Protein AF-A0A8B5XU59-F1 (afdb_monomer_lite)

Secondary structure (DSSP, 8-state):
-PEEEEE-GGG-EEEEETT-EEEEETTEEEEE-TT--EEEEEEE-SS-EEEEEE-TT--EEEETTTTEEEE---GGG---

Foldseek 3Di:
DDWDWDQAPPRAIEIEPPQWDWDDDRQKIFIAGVVRDTAWIWGDDNQDIGTPDHDPQWDWDADPPNNYIYTPDDSVPPPD

Radius of gyration: 12.05 Å; chains: 1; bounding box: 28×21×32 Å

Structure (mmCIF, N/CA/C/O backbone):
data_AF-A0A8B5XU59-F1
#
_entry.id   AF-A0A8B5XU59-F1
#
loop_
_atom_site.group_PDB
_atom_site.id
_atom_site.type_symbol
_atom_site.label_atom_id
_atom_site.label_alt_id
_atom_site.label_comp_id
_atom_site.label_asym_id
_atom_site.label_entity_id
_atom_site.label_seq_id
_atom_site.pdbx_PDB_ins_code
_atom_site.Cartn_x
_atom_site.Cartn_y
_atom_site.Cartn_z
_atom_site.occupancy
_atom_site.B_iso_or_equiv
_atom_site.auth_seq_id
_atom_site.auth_comp_id
_atom_site.auth_asym_id
_atom_site.auth_atom_id
_atom_site.pdbx_PDB_model_num
ATOM 1 N N . MET A 1 1 ? 16.929 0.540 -4.458 1.00 62.78 1 MET A N 1
ATOM 2 C CA . MET A 1 1 ? 15.570 0.513 -3.886 1.00 62.78 1 MET A CA 1
ATOM 3 C C . MET A 1 1 ? 15.548 1.226 -2.535 1.00 62.78 1 MET A C 1
ATOM 5 O O . MET A 1 1 ? 15.965 0.655 -1.531 1.00 62.78 1 MET A O 1
ATOM 9 N N . GLU A 1 2 ? 15.110 2.484 -2.500 1.00 86.12 2 GLU A N 1
ATOM 10 C CA . GLU A 1 2 ? 14.839 3.208 -1.248 1.00 86.12 2 GLU A CA 1
ATOM 11 C C . GLU A 1 2 ? 13.333 3.114 -0.962 1.00 86.12 2 GLU A C 1
ATOM 13 O O . GLU A 1 2 ? 12.525 3.566 -1.767 1.00 86.12 2 GLU A O 1
ATOM 18 N N . ILE A 1 3 ? 12.930 2.493 0.153 1.00 92.75 3 ILE A N 1
ATOM 19 C CA . ILE A 1 3 ? 11.512 2.354 0.529 1.00 92.75 3 ILE A CA 1
ATOM 20 C C . ILE A 1 3 ? 11.125 3.479 1.490 1.00 92.75 3 ILE A C 1
ATOM 22 O O . ILE A 1 3 ? 11.762 3.664 2.529 1.00 92.75 3 ILE A O 1
ATOM 26 N N . LYS A 1 4 ? 10.031 4.180 1.184 1.00 95.00 4 LYS A N 1
ATOM 27 C CA . LYS A 1 4 ? 9.401 5.167 2.067 1.00 95.00 4 LYS A CA 1
ATOM 28 C C . LYS A 1 4 ? 8.152 4.590 2.724 1.00 95.00 4 LYS A C 1
ATOM 30 O O . LYS A 1 4 ? 7.408 3.818 2.120 1.00 95.00 4 LYS A O 1
ATOM 35 N N . LYS A 1 5 ? 7.930 4.985 3.983 1.00 96.75 5 LYS A N 1
ATOM 36 C CA . LYS A 1 5 ? 6.726 4.649 4.750 1.00 96.75 5 LYS A CA 1
ATOM 37 C C . LYS A 1 5 ? 5.789 5.847 4.816 1.00 96.75 5 LYS A C 1
ATOM 39 O O . LYS A 1 5 ? 6.219 6.949 5.149 1.00 96.75 5 LYS A O 1
ATOM 44 N N . HIS A 1 6 ? 4.509 5.608 4.575 1.00 96.44 6 HIS A N 1
ATOM 45 C CA . HIS A 1 6 ? 3.450 6.604 4.649 1.00 96.44 6 HIS A CA 1
ATOM 46 C C . HIS A 1 6 ? 2.398 6.143 5.653 1.00 96.44 6 HIS A C 1
ATOM 48 O O . HIS A 1 6 ? 1.831 5.060 5.513 1.00 96.44 6 HIS A O 1
ATOM 54 N N . ASN A 1 7 ? 2.134 6.969 6.664 1.00 96.25 7 ASN A N 1
ATOM 55 C CA . ASN A 1 7 ? 1.036 6.723 7.592 1.00 96.25 7 ASN A CA 1
ATOM 56 C C . ASN A 1 7 ? -0.289 7.050 6.900 1.00 96.25 7 ASN A C 1
ATOM 58 O O . ASN A 1 7 ? -0.443 8.126 6.320 1.00 96.25 7 ASN A O 1
ATOM 62 N N . LEU A 1 8 ? -1.237 6.127 6.988 1.00 94.69 8 LEU A N 1
ATOM 63 C CA . LEU A 1 8 ? -2.581 6.243 6.440 1.00 94.69 8 LEU A CA 1
ATOM 64 C C . LEU A 1 8 ? -3.613 6.291 7.580 1.00 94.69 8 LEU A C 1
ATOM 66 O O . LEU A 1 8 ? -3.282 6.207 8.767 1.00 94.69 8 LEU A O 1
ATOM 70 N N . ALA A 1 9 ? -4.888 6.418 7.221 1.00 93.44 9 ALA A N 1
ATOM 71 C CA . ALA A 1 9 ? -5.990 6.349 8.169 1.00 93.44 9 ALA A CA 1
ATOM 72 C C . ALA A 1 9 ? -6.014 5.006 8.919 1.00 93.44 9 ALA A C 1
ATOM 74 O O . ALA A 1 9 ? -5.526 3.983 8.440 1.00 93.44 9 ALA A O 1
ATOM 75 N N . ASN A 1 10 ? -6.625 4.998 10.105 1.00 91.62 10 ASN A N 1
ATOM 76 C CA . ASN A 1 10 ? -6.863 3.781 10.889 1.00 91.62 10 ASN A CA 1
ATOM 77 C C . ASN A 1 10 ? -5.587 2.975 11.204 1.00 91.62 10 ASN A C 1
ATOM 79 O O . ASN A 1 10 ? -5.627 1.743 11.268 1.00 91.62 10 ASN A O 1
ATOM 83 N N . SER A 1 11 ? -4.464 3.669 11.415 1.00 93.25 11 SER A N 1
ATOM 84 C CA . SER A 1 11 ? -3.152 3.070 11.707 1.00 93.25 11 SER A CA 1
ATOM 85 C C . SER A 1 11 ? -2.628 2.152 10.600 1.00 93.25 11 SER A C 1
ATOM 87 O O . SER A 1 11 ? -1.795 1.290 10.869 1.00 93.25 11 SER A O 1
ATOM 89 N N . TRP A 1 12 ? -3.117 2.322 9.370 1.00 95.31 12 TRP A N 1
ATOM 90 C CA . TRP A 1 12 ? -2.538 1.654 8.218 1.00 95.31 12 TRP A CA 1
ATOM 91 C C . TRP A 1 12 ? -1.227 2.311 7.801 1.00 95.31 12 TRP A C 1
ATOM 93 O O . TRP A 1 12 ? -1.026 3.513 7.981 1.00 95.31 12 TRP A O 1
ATOM 103 N N . ILE A 1 13 ? -0.339 1.513 7.221 1.00 97.00 13 ILE A N 1
ATOM 104 C CA . ILE A 1 13 ? 0.951 1.958 6.701 1.00 97.00 13 ILE A CA 1
ATOM 105 C C . ILE A 1 13 ? 1.055 1.518 5.246 1.00 97.00 13 ILE A C 1
ATOM 107 O O . ILE A 1 13 ? 0.784 0.362 4.926 1.00 97.00 13 ILE A O 1
ATOM 111 N N . LEU A 1 14 ? 1.481 2.429 4.378 1.00 97.56 14 LEU A N 1
ATOM 112 C CA . LEU A 1 14 ? 1.947 2.101 3.037 1.00 97.56 14 LEU A CA 1
ATOM 113 C C . LEU A 1 14 ? 3.473 2.126 3.007 1.00 97.56 14 LEU A C 1
ATOM 115 O O . LEU A 1 14 ? 4.089 3.106 3.418 1.00 97.56 14 LEU A O 1
ATOM 119 N N . GLU A 1 15 ? 4.068 1.070 2.474 1.00 97.69 15 GLU A N 1
ATOM 120 C CA . GLU A 1 15 ? 5.489 0.969 2.165 1.00 97.69 15 GLU A CA 1
ATOM 121 C C . GLU A 1 15 ? 5.643 0.876 0.645 1.00 97.69 15 GLU A C 1
ATOM 123 O O . GLU A 1 15 ? 5.095 -0.030 0.017 1.00 97.69 15 GLU A O 1
ATOM 128 N N . ALA A 1 16 ? 6.350 1.826 0.041 1.00 95.75 16 ALA A N 1
ATOM 129 C CA . ALA A 1 16 ? 6.508 1.901 -1.410 1.00 95.75 16 ALA A CA 1
ATOM 130 C C . ALA A 1 16 ? 7.885 2.458 -1.786 1.00 95.75 16 ALA A C 1
ATOM 132 O O . ALA A 1 16 ? 8.552 3.084 -0.957 1.00 95.75 16 ALA A O 1
ATOM 133 N N . HIS A 1 17 ? 8.315 2.236 -3.032 1.00 94.31 17 HIS A N 1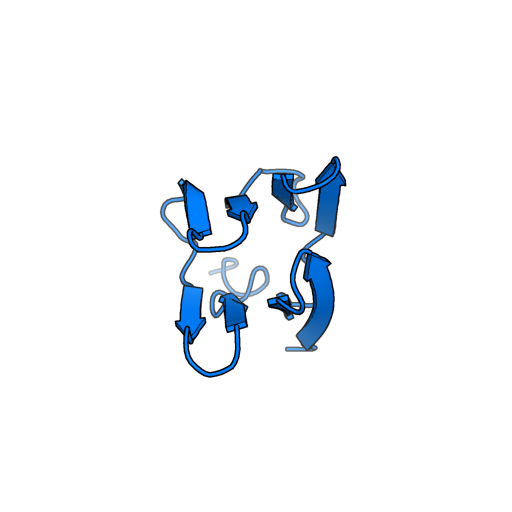
ATOM 134 C CA . HIS A 1 17 ? 9.526 2.866 -3.558 1.00 94.31 17 HIS A CA 1
ATOM 135 C C . HIS A 1 17 ? 9.457 4.394 -3.442 1.00 94.31 17 HIS A C 1
ATOM 137 O O . HIS A 1 17 ? 8.394 4.988 -3.618 1.00 94.31 17 HIS A O 1
ATOM 143 N N . SER A 1 18 ? 10.592 5.034 -3.166 1.00 93.12 18 SER A N 1
ATOM 144 C CA . SER A 1 18 ? 10.693 6.474 -2.921 1.00 93.12 18 SER A CA 1
ATOM 145 C C . SER A 1 18 ? 10.313 7.346 -4.120 1.00 93.12 18 SER A C 1
ATOM 147 O O . SER A 1 18 ? 10.016 8.528 -3.908 1.00 93.12 18 SER A O 1
ATOM 149 N N . ALA A 1 19 ? 10.326 6.765 -5.325 1.00 93.00 19 ALA A N 1
ATOM 150 C CA . ALA A 1 19 ? 9.900 7.378 -6.579 1.00 93.00 19 ALA A CA 1
ATOM 151 C C . ALA A 1 19 ? 8.370 7.498 -6.702 1.00 93.00 19 ALA A C 1
ATOM 153 O O . ALA A 1 19 ? 7.879 8.408 -7.368 1.00 93.00 19 ALA A O 1
ATOM 154 N N . TYR A 1 20 ? 7.604 6.637 -6.019 1.00 94.19 20 TYR A N 1
ATOM 155 C CA . TYR A 1 20 ? 6.150 6.756 -6.013 1.00 94.19 20 TYR A CA 1
ATOM 156 C C . TYR A 1 20 ? 5.699 7.998 -5.242 1.00 94.19 20 TYR A C 1
ATOM 158 O O . TYR A 1 20 ? 6.174 8.306 -4.144 1.00 94.19 20 TYR A O 1
ATOM 166 N N . LYS A 1 21 ? 4.704 8.685 -5.798 1.00 95.62 21 LYS A N 1
ATOM 167 C CA . LYS A 1 21 ? 4.000 9.794 -5.158 1.00 95.62 21 LYS A CA 1
ATOM 168 C C . LYS A 1 21 ? 2.689 9.286 -4.578 1.00 95.62 21 LYS A C 1
ATOM 170 O O . LYS A 1 21 ? 1.934 8.571 -5.231 1.00 95.62 21 LYS A O 1
ATOM 175 N N . VAL A 1 22 ? 2.413 9.689 -3.343 1.00 96.62 22 VAL A N 1
ATOM 176 C CA . VAL A 1 22 ? 1.194 9.318 -2.620 1.00 96.62 22 VAL A CA 1
ATOM 177 C C . VAL A 1 22 ? 0.331 10.558 -2.470 1.0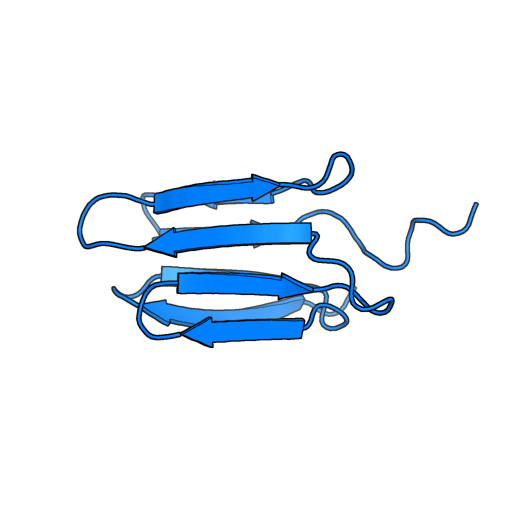0 96.62 22 VAL A C 1
ATOM 179 O O . VAL A 1 22 ? 0.752 11.530 -1.842 1.00 96.62 22 VAL A O 1
ATOM 182 N N . TYR A 1 23 ? -0.882 10.510 -3.009 1.00 97.25 23 TYR A N 1
ATOM 183 C CA . TYR A 1 23 ? -1.894 11.538 -2.799 1.00 97.25 23 TYR A CA 1
ATOM 184 C C . TYR A 1 23 ? -3.030 10.969 -1.962 1.00 97.25 23 TYR A C 1
ATOM 186 O O . TYR A 1 23 ? -3.420 9.810 -2.119 1.00 97.25 23 TYR A O 1
ATOM 194 N N . SER A 1 24 ? -3.566 11.795 -1.071 1.00 96.12 24 SER A N 1
ATOM 195 C CA . SER A 1 24 ? -4.652 11.414 -0.181 1.00 96.12 24 SER A CA 1
ATOM 196 C C . SER A 1 24 ? -5.769 12.449 -0.187 1.00 96.12 24 SER A C 1
ATOM 198 O O . SER A 1 24 ? -5.539 13.651 -0.317 1.00 96.12 24 SER A O 1
ATOM 200 N N . ASN A 1 25 ? -6.990 11.957 -0.021 1.00 94.94 25 ASN A N 1
ATOM 201 C CA . ASN A 1 25 ? -8.161 12.749 0.309 1.00 94.94 25 ASN A CA 1
ATOM 202 C C . ASN A 1 25 ? -8.958 11.989 1.372 1.00 94.94 25 ASN A C 1
ATOM 204 O O . ASN A 1 25 ? -9.613 10.989 1.073 1.00 94.94 25 ASN A O 1
ATOM 208 N N . GLU A 1 26 ? -8.837 12.430 2.625 1.00 91.12 26 GLU A N 1
ATOM 209 C CA . GLU A 1 26 ? -9.360 11.739 3.808 1.00 91.12 26 GLU A CA 1
ATOM 210 C C . GLU A 1 26 ? -8.902 10.267 3.887 1.00 91.12 26 GLU A C 1
ATOM 212 O O . GLU A 1 26 ? -7.758 9.980 4.245 1.00 91.12 26 GLU A O 1
ATOM 217 N N . LYS A 1 27 ? -9.807 9.341 3.554 1.00 95.00 27 LYS A N 1
ATOM 218 C CA . LYS A 1 27 ? -9.644 7.882 3.579 1.00 95.00 27 LYS A CA 1
ATOM 219 C C . LYS A 1 27 ? -9.395 7.275 2.193 1.00 95.00 27 LYS A C 1
ATOM 221 O O . LYS A 1 27 ? -9.349 6.054 2.068 1.00 95.00 27 LYS A O 1
ATOM 226 N N . SER A 1 28 ? -9.264 8.111 1.167 1.00 96.88 28 SER A N 1
ATOM 227 C CA . SER A 1 28 ? -9.006 7.707 -0.216 1.00 96.88 28 SER A CA 1
ATOM 228 C C . SER A 1 28 ? -7.572 8.032 -0.602 1.00 96.88 28 SER A C 1
ATOM 230 O O . SER A 1 28 ? -7.076 9.116 -0.290 1.00 96.88 28 SER A O 1
ATOM 232 N N . TYR A 1 29 ? -6.920 7.113 -1.304 1.00 97.94 29 TYR A N 1
ATOM 233 C CA . TYR A 1 29 ? -5.512 7.206 -1.663 1.00 97.94 29 TYR A CA 1
ATOM 234 C C . TYR A 1 29 ? -5.310 6.832 -3.125 1.00 97.94 29 TYR A C 1
ATOM 236 O O . TYR A 1 29 ? -5.915 5.878 -3.620 1.00 97.94 29 TYR A O 1
ATOM 244 N N . ILE A 1 30 ? -4.428 7.567 -3.796 1.00 97.88 30 ILE A N 1
ATOM 245 C CA . ILE A 1 30 ? -3.885 7.177 -5.096 1.00 97.88 30 ILE A CA 1
ATOM 246 C C . ILE A 1 30 ? -2.364 7.211 -5.042 1.00 97.88 30 ILE A C 1
ATOM 248 O O . ILE A 1 30 ? -1.761 8.105 -4.441 1.00 97.88 30 ILE A O 1
ATOM 252 N N . ILE A 1 31 ? -1.763 6.217 -5.678 1.00 96.94 31 ILE A N 1
ATOM 253 C CA . ILE A 1 31 ? -0.328 6.075 -5.855 1.00 96.94 31 ILE A CA 1
ATOM 254 C C . ILE A 1 31 ? -0.032 6.321 -7.317 1.00 96.94 31 ILE A C 1
ATOM 256 O O . ILE A 1 31 ? -0.706 5.775 -8.194 1.00 96.94 31 ILE A O 1
ATOM 260 N N . VAL A 1 32 ? 0.955 7.168 -7.544 1.00 95.25 32 VAL A N 1
ATOM 261 C CA . VAL A 1 32 ? 1.321 7.673 -8.855 1.00 95.25 32 VAL A CA 1
ATOM 262 C C . VAL A 1 32 ? 2.808 7.426 -9.068 1.00 95.25 32 VAL A C 1
ATOM 264 O O . VAL A 1 32 ? 3.594 7.612 -8.136 1.00 95.25 32 VAL A O 1
ATOM 267 N N . ASP A 1 33 ? 3.188 6.975 -10.254 1.00 91.88 33 ASP A N 1
ATOM 268 C CA . ASP A 1 33 ? 4.591 6.799 -10.637 1.00 91.88 33 ASP A CA 1
ATOM 269 C C . ASP A 1 33 ? 5.253 8.124 -11.070 1.00 91.88 33 ASP A C 1
ATOM 271 O O . ASP A 1 33 ? 4.753 9.231 -10.817 1.00 91.88 33 ASP A O 1
ATOM 275 N N . GLU A 1 34 ? 6.444 8.028 -11.653 1.00 88.44 34 GLU A N 1
ATOM 276 C CA . GLU A 1 34 ? 7.199 9.187 -12.118 1.00 88.44 34 GLU A CA 1
ATOM 277 C C . GLU A 1 34 ? 6.595 9.849 -13.363 1.00 88.44 34 GLU A C 1
ATOM 279 O O . GLU A 1 34 ? 6.635 11.081 -13.465 1.00 88.44 34 GLU A O 1
ATOM 284 N N . GLU A 1 35 ? 5.945 9.066 -14.228 1.00 89.56 35 GLU A N 1
ATOM 285 C CA . GLU A 1 35 ? 5.245 9.519 -15.437 1.00 89.56 35 GLU A CA 1
ATOM 286 C C . GLU A 1 35 ? 3.874 10.138 -15.133 1.00 89.56 35 GLU A C 1
ATOM 288 O O . GLU A 1 35 ? 3.209 10.693 -16.006 1.00 89.56 35 GLU A O 1
ATOM 293 N N . SER A 1 36 ? 3.500 10.177 -13.854 1.00 90.19 36 SER A N 1
ATOM 294 C CA . SER A 1 36 ? 2.222 10.687 -13.358 1.00 90.19 36 SER A CA 1
ATOM 295 C C . SER A 1 36 ? 1.024 9.777 -13.647 1.00 90.19 36 SER A C 1
ATOM 297 O O . SER A 1 36 ? -0.124 10.222 -13.535 1.00 90.19 36 SER A O 1
ATOM 299 N N . ASP A 1 37 ? 1.274 8.496 -13.917 1.00 91.81 37 ASP A N 1
ATOM 300 C CA . ASP A 1 37 ? 0.241 7.489 -14.091 1.00 91.81 37 ASP A CA 1
ATOM 301 C C . ASP A 1 37 ? -0.200 6.889 -12.751 1.00 91.81 37 ASP A C 1
ATOM 303 O O . ASP A 1 37 ? 0.583 6.607 -11.842 1.00 91.81 37 ASP A O 1
ATOM 307 N N . VAL A 1 38 ? -1.517 6.711 -12.596 1.00 94.88 38 VAL A N 1
ATOM 308 C CA . VAL A 1 38 ? -2.096 6.132 -11.375 1.00 94.88 38 VAL A CA 1
ATOM 309 C C . VAL A 1 38 ? -1.924 4.619 -11.400 1.00 94.88 38 VAL A C 1
ATOM 311 O O . VAL A 1 38 ? -2.681 3.922 -12.088 1.00 94.88 38 VAL A O 1
ATOM 314 N N . VAL 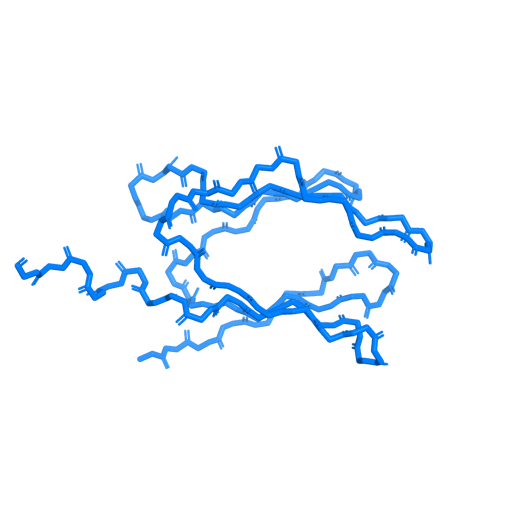A 1 39 ? -0.993 4.124 -10.582 1.00 95.25 39 VAL A N 1
ATOM 315 C CA . VAL A 1 39 ? -0.662 2.698 -10.470 1.00 95.25 39 VAL A CA 1
ATOM 316 C C . VAL A 1 39 ? -1.552 1.949 -9.487 1.00 95.25 39 VAL A C 1
ATOM 318 O O . VAL A 1 39 ? -1.871 0.785 -9.708 1.00 95.25 39 VAL A O 1
ATOM 321 N N . LEU A 1 40 ? -2.003 2.601 -8.413 1.00 97.44 40 LEU A N 1
ATOM 322 C CA . LEU A 1 40 ? -2.857 1.979 -7.402 1.00 97.44 40 LEU A CA 1
ATOM 323 C C . LEU A 1 40 ? -3.812 3.017 -6.812 1.00 97.44 40 LEU A C 1
ATOM 325 O O . LEU A 1 40 ? -3.395 4.108 -6.439 1.00 97.44 40 LEU A O 1
ATOM 329 N N . GLY A 1 41 ? -5.090 2.676 -6.704 1.00 97.69 41 GLY A N 1
ATOM 330 C CA . GLY A 1 41 ? -6.114 3.478 -6.044 1.00 97.69 41 GLY A CA 1
ATOM 331 C C . GLY A 1 41 ? -6.860 2.626 -5.032 1.00 97.69 41 GLY A C 1
ATOM 332 O O . GLY A 1 41 ? -7.238 1.493 -5.332 1.00 97.69 41 GLY A O 1
ATOM 333 N N . PHE A 1 42 ? -7.049 3.149 -3.825 1.00 97.56 42 PHE A N 1
ATOM 334 C CA . PHE A 1 42 ? -7.734 2.416 -2.766 1.00 97.56 42 PHE A CA 1
ATOM 335 C C . PHE A 1 42 ? -8.365 3.340 -1.726 1.00 97.56 42 PHE A C 1
ATOM 337 O O . PHE A 1 42 ? -7.990 4.504 -1.580 1.00 97.56 42 PHE A O 1
ATOM 344 N N . THR A 1 43 ? -9.318 2.801 -0.972 1.00 97.12 43 THR A N 1
ATOM 345 C CA . THR A 1 43 ? -9.904 3.453 0.198 1.00 97.12 43 THR A CA 1
ATOM 346 C C . THR A 1 43 ? -9.740 2.576 1.434 1.00 97.12 43 THR A C 1
ATOM 348 O O . THR A 1 43 ? -9.688 1.348 1.342 1.00 97.12 43 THR A O 1
ATOM 351 N N . ILE A 1 44 ? -9.613 3.211 2.598 1.00 93.88 44 ILE A N 1
ATOM 352 C CA . ILE A 1 44 ? -9.500 2.531 3.890 1.00 93.88 44 ILE A CA 1
ATOM 353 C C . ILE A 1 44 ? -10.626 3.007 4.791 1.00 93.88 44 ILE A C 1
ATOM 355 O O . ILE A 1 44 ? -10.638 4.160 5.222 1.00 93.88 44 ILE A O 1
ATOM 359 N N . ASP A 1 45 ? -11.520 2.095 5.155 1.00 88.06 45 ASP A N 1
ATOM 360 C CA . ASP A 1 45 ? -12.441 2.312 6.264 1.00 88.06 45 ASP A CA 1
ATOM 361 C C . ASP A 1 45 ? -12.050 1.470 7.492 1.00 88.06 45 ASP A C 1
ATOM 363 O O . ASP A 1 45 ? -10.953 0.913 7.569 1.00 88.06 45 ASP A O 1
ATOM 367 N N . ASN A 1 46 ? -12.888 1.437 8.529 1.00 80.00 46 ASN A N 1
ATOM 368 C CA . ASN A 1 46 ? -12.559 0.797 9.804 1.00 80.00 46 ASN A CA 1
ATOM 369 C C . ASN A 1 46 ? -12.286 -0.708 9.680 1.00 80.00 46 ASN A C 1
ATOM 371 O O . ASN A 1 46 ? -11.509 -1.253 10.465 1.00 80.00 46 ASN A O 1
ATOM 375 N N . THR A 1 47 ? -12.921 -1.374 8.718 1.00 82.44 47 THR A N 1
ATOM 376 C CA . THR A 1 47 ? -12.876 -2.836 8.569 1.00 82.44 47 THR A CA 1
ATOM 377 C C . THR A 1 47 ? -12.480 -3.301 7.173 1.00 82.44 47 THR A C 1
ATOM 379 O O . THR A 1 47 ? -12.215 -4.487 6.996 1.00 82.44 47 THR A O 1
ATOM 382 N N . VAL A 1 48 ? -12.431 -2.397 6.191 1.00 88.81 48 VAL A N 1
ATOM 383 C CA . VAL A 1 48 ? -12.275 -2.751 4.777 1.00 88.81 48 VAL A CA 1
ATOM 384 C C . VAL A 1 48 ? -11.180 -1.903 4.142 1.00 88.81 48 VAL A C 1
ATOM 386 O O . VAL A 1 48 ? -11.174 -0.679 4.270 1.00 88.81 48 VAL A O 1
ATOM 389 N N . LEU A 1 49 ? -10.269 -2.584 3.448 1.00 93.19 49 LEU A N 1
ATOM 390 C CA . LEU A 1 49 ? -9.421 -2.005 2.414 1.00 93.19 49 LEU A CA 1
ATOM 391 C C . LEU A 1 49 ? -10.090 -2.314 1.073 1.00 93.19 49 LEU A C 1
ATOM 393 O O . LEU A 1 49 ? -10.208 -3.486 0.718 1.00 93.19 49 LEU A O 1
ATOM 397 N N . ASP A 1 50 ? -10.525 -1.285 0.357 1.00 95.56 50 ASP A N 1
ATOM 398 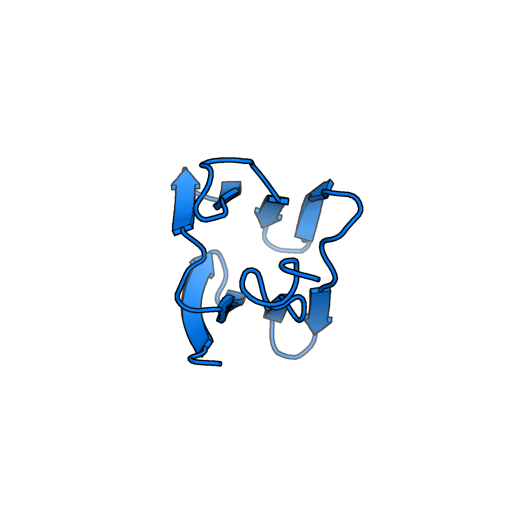C CA . ASP A 1 50 ? -11.160 -1.430 -0.953 1.00 95.56 50 ASP A CA 1
ATOM 399 C C . ASP A 1 50 ? -10.220 -0.915 -2.044 1.00 95.56 50 ASP A C 1
ATOM 401 O O . ASP A 1 50 ? -9.846 0.259 -2.039 1.00 95.56 50 ASP A O 1
ATOM 405 N N . VAL A 1 51 ? -9.805 -1.794 -2.956 1.00 96.00 51 VAL A N 1
ATOM 406 C CA . VAL A 1 51 ? -8.910 -1.449 -4.067 1.00 96.00 51 VAL A CA 1
ATOM 407 C C . VAL A 1 51 ? -9.762 -1.062 -5.267 1.00 96.00 51 VAL A C 1
ATOM 409 O O . VAL A 1 51 ? -10.361 -1.909 -5.924 1.00 96.00 51 VAL A O 1
ATOM 412 N N . THR A 1 52 ? -9.792 0.232 -5.570 1.00 96.06 52 THR A N 1
ATOM 413 C CA . THR A 1 52 ? -10.629 0.809 -6.628 1.00 96.06 52 THR A CA 1
ATOM 414 C C . THR A 1 52 ? -9.925 0.861 -7.981 1.00 96.06 52 THR A C 1
ATOM 416 O O . THR A 1 52 ? -10.583 0.949 -9.018 1.00 96.06 52 THR A O 1
ATOM 419 N N . ARG A 1 53 ? -8.588 0.804 -7.993 1.00 95.06 53 ARG A N 1
ATOM 420 C CA . ARG A 1 53 ? 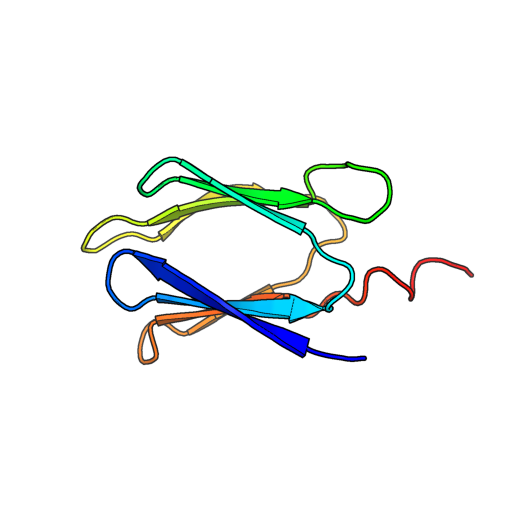-7.768 0.777 -9.208 1.00 95.06 53 ARG A CA 1
ATOM 421 C C . ARG A 1 53 ? -6.458 0.045 -8.954 1.00 95.06 53 ARG A C 1
ATOM 423 O O . ARG A 1 53 ? -5.822 0.267 -7.932 1.00 95.06 53 ARG A O 1
ATOM 430 N N . SER A 1 54 ? -6.029 -0.763 -9.914 1.00 95.12 54 SER A N 1
ATOM 431 C CA . SER A 1 54 ? -4.708 -1.391 -9.932 1.00 95.12 54 SER A CA 1
ATOM 432 C C . SER A 1 54 ? -4.226 -1.464 -11.375 1.00 95.12 54 SER A C 1
ATOM 434 O O . SER A 1 54 ? -4.943 -1.992 -12.225 1.00 95.12 54 SER A O 1
ATOM 436 N N . SER A 1 55 ? -3.039 -0.931 -11.655 1.00 93.25 55 SER A N 1
ATOM 437 C CA . SER A 1 55 ? -2.375 -1.117 -12.948 1.00 93.25 55 SER A CA 1
ATOM 438 C C . SER A 1 55 ? -1.942 -2.570 -13.132 1.00 93.25 55 SER A C 1
ATOM 440 O O . SER A 1 55 ? -1.844 -3.334 -12.173 1.00 93.25 55 SER A O 1
ATOM 442 N N . TRP A 1 56 ? -1.701 -2.972 -14.378 1.00 85.31 56 TRP A N 1
ATOM 443 C CA . TRP A 1 56 ? -1.350 -4.357 -14.704 1.00 85.31 56 TRP A CA 1
ATOM 444 C C . TRP A 1 56 ? 0.000 -4.786 -14.110 1.00 85.31 56 TRP A C 1
ATOM 446 O O . TRP A 1 56 ? 0.144 -5.910 -13.641 1.00 85.31 56 TRP A O 1
ATOM 456 N N . ASN A 1 57 ? 0.986 -3.890 -14.127 1.00 86.38 57 ASN A N 1
ATOM 457 C CA . ASN A 1 57 ? 2.356 -4.134 -13.674 1.00 86.38 57 ASN A CA 1
ATOM 458 C C . ASN A 1 57 ? 2.571 -3.860 -12.174 1.00 86.38 57 ASN A C 1
ATOM 460 O O . ASN A 1 57 ? 3.657 -4.120 -11.652 1.00 86.38 57 ASN A O 1
ATOM 464 N N . VAL A 1 58 ? 1.556 -3.374 -11.444 1.00 92.25 58 VAL A N 1
ATOM 465 C CA . VAL A 1 58 ? 1.707 -3.145 -10.003 1.00 92.25 58 VAL A CA 1
ATOM 466 C C . VAL A 1 58 ? 1.482 -4.442 -9.226 1.00 92.25 58 VAL A C 1
ATOM 468 O O . VAL A 1 58 ? 0.427 -5.070 -9.267 1.00 92.25 58 VAL A O 1
ATOM 471 N N . CYS A 1 59 ? 2.494 -4.832 -8.466 1.00 94.19 59 CYS A N 1
ATOM 472 C CA . CYS A 1 59 ? 2.462 -5.932 -7.525 1.00 94.19 59 CYS A CA 1
ATOM 473 C C . CYS A 1 59 ? 2.511 -5.355 -6.114 1.00 94.19 59 CYS A C 1
ATOM 475 O O . CYS A 1 59 ? 3.351 -4.508 -5.795 1.00 94.19 59 CYS A O 1
ATOM 477 N N . TYR A 1 60 ? 1.616 -5.824 -5.251 1.00 96.19 60 TYR A N 1
ATOM 478 C CA . TYR A 1 60 ? 1.553 -5.387 -3.865 1.00 96.19 60 TYR A CA 1
ATOM 479 C C . TYR A 1 60 ? 1.101 -6.516 -2.943 1.00 96.19 60 TYR A C 1
ATOM 481 O O . TYR A 1 60 ? 0.485 -7.500 -3.355 1.00 96.19 60 TYR A O 1
ATOM 489 N N . LYS A 1 61 ? 1.425 -6.369 -1.660 1.00 96.81 61 LYS A N 1
ATOM 490 C CA . LYS A 1 61 ? 1.009 -7.269 -0.583 1.00 96.81 61 LYS A CA 1
ATOM 491 C C . LYS A 1 61 ? 0.202 -6.492 0.438 1.00 96.81 61 LYS A C 1
ATOM 493 O O . LYS A 1 61 ? 0.523 -5.347 0.741 1.00 96.81 61 LYS A O 1
ATOM 498 N N . VAL A 1 62 ? -0.801 -7.151 1.006 1.00 96.12 62 VAL A N 1
ATOM 499 C CA . VAL A 1 62 ? -1.610 -6.609 2.097 1.00 96.12 62 VAL A CA 1
ATOM 500 C C . VAL A 1 62 ? -1.467 -7.525 3.306 1.00 96.12 62 VAL A C 1
ATOM 502 O O . VAL A 1 62 ? -1.784 -8.711 3.239 1.00 96.12 62 VAL A O 1
ATOM 505 N N . ARG A 1 63 ? -0.981 -6.970 4.415 1.00 95.38 63 ARG A N 1
ATOM 506 C CA . ARG A 1 63 ? -0.890 -7.632 5.719 1.00 95.38 63 ARG A CA 1
ATOM 507 C C . ARG A 1 63 ? -1.948 -7.045 6.639 1.00 95.38 63 ARG A C 1
ATOM 509 O O . ARG A 1 63 ? -1.842 -5.894 7.055 1.00 95.38 63 ARG A O 1
ATOM 516 N N . ILE A 1 64 ? -2.991 -7.822 6.919 1.00 91.19 64 ILE A N 1
ATOM 517 C CA . ILE A 1 64 ? -4.138 -7.370 7.722 1.00 91.19 64 ILE A CA 1
ATOM 518 C C . ILE A 1 64 ? -3.777 -7.266 9.209 1.00 91.19 64 ILE A C 1
ATOM 520 O O . ILE A 1 64 ? -4.231 -6.350 9.889 1.00 91.19 64 ILE A O 1
ATOM 524 N N . ASP A 1 65 ? -2.930 -8.172 9.698 1.00 92.88 65 ASP A N 1
ATOM 525 C CA . ASP A 1 65 ? -2.444 -8.221 11.079 1.00 92.88 65 ASP A CA 1
ATOM 526 C C . ASP A 1 65 ? -1.641 -6.971 11.458 1.00 92.88 65 ASP A C 1
ATOM 528 O O . ASP A 1 65 ? -1.842 -6.412 12.536 1.00 92.88 65 ASP A O 1
ATOM 532 N N . THR A 1 66 ? -0.788 -6.487 10.551 1.00 94.56 66 THR A N 1
ATOM 533 C CA . THR A 1 66 ? 0.020 -5.273 10.751 1.00 94.56 66 THR A CA 1
ATOM 534 C C . THR A 1 66 ? -0.569 -4.025 10.094 1.00 94.56 66 THR A C 1
ATOM 536 O O . THR A 1 66 ? 0.038 -2.959 10.177 1.00 94.56 66 THR A O 1
ATOM 539 N N . ARG A 1 67 ? -1.728 -4.141 9.427 1.00 94.88 67 ARG A N 1
ATOM 540 C CA . ARG A 1 67 ? -2.356 -3.071 8.630 1.00 94.88 67 ARG A CA 1
ATOM 541 C C . ARG A 1 67 ? -1.362 -2.419 7.666 1.00 94.88 67 ARG A C 1
ATOM 543 O O . ARG A 1 67 ? -1.200 -1.202 7.631 1.00 94.88 67 ARG A O 1
ATOM 550 N N . THR A 1 68 ? -0.641 -3.238 6.907 1.00 96.75 68 THR A N 1
ATOM 551 C CA . THR A 1 68 ? 0.429 -2.768 6.018 1.00 96.75 68 THR A CA 1
ATOM 552 C C . THR A 1 68 ? 0.133 -3.124 4.571 1.00 96.75 68 THR A C 1
ATOM 554 O O . THR A 1 68 ? -0.156 -4.279 4.257 1.00 96.75 68 THR A O 1
ATOM 557 N N . ILE A 1 69 ? 0.238 -2.136 3.690 1.00 97.25 69 ILE A N 1
ATOM 558 C CA . ILE A 1 69 ? 0.270 -2.310 2.240 1.00 97.25 69 ILE A CA 1
ATOM 559 C C . ILE A 1 69 ? 1.722 -2.119 1.812 1.00 97.25 69 ILE A C 1
ATOM 561 O O . ILE A 1 69 ? 2.320 -1.098 2.134 1.00 97.25 69 ILE A O 1
ATOM 565 N N . THR A 1 70 ? 2.291 -3.077 1.088 1.00 97.44 70 THR A N 1
ATOM 566 C CA . THR A 1 70 ? 3.654 -2.967 0.553 1.00 97.44 70 THR A CA 1
ATOM 567 C C . THR A 1 70 ? 3.602 -3.099 -0.960 1.00 97.44 70 THR A C 1
ATOM 569 O O . THR A 1 70 ? 3.239 -4.167 -1.455 1.00 97.44 70 THR A O 1
ATOM 572 N N . ILE A 1 71 ? 3.971 -2.046 -1.690 1.00 95.69 71 ILE A N 1
ATOM 573 C CA . ILE A 1 71 ? 4.187 -2.119 -3.140 1.00 95.69 71 ILE A CA 1
ATOM 574 C C . ILE A 1 71 ? 5.555 -2.751 -3.370 1.00 95.69 71 ILE A C 1
ATOM 576 O O . ILE A 1 71 ? 6.559 -2.293 -2.826 1.00 95.69 71 ILE A O 1
ATOM 580 N N . THR A 1 72 ? 5.575 -3.843 -4.129 1.00 94.50 72 THR A N 1
ATOM 581 C CA . THR A 1 72 ? 6.784 -4.632 -4.389 1.00 94.50 72 THR A CA 1
ATOM 582 C C . THR A 1 72 ? 7.347 -4.422 -5.785 1.00 94.50 72 THR A C 1
ATOM 584 O O . THR A 1 72 ? 8.489 -4.803 -6.008 1.00 94.50 72 THR A O 1
ATOM 587 N N . THR A 1 73 ? 6.571 -3.846 -6.708 1.00 91.56 73 THR A N 1
ATOM 588 C CA . THR A 1 73 ? 7.092 -3.417 -8.012 1.00 91.56 73 THR A CA 1
ATOM 589 C C . THR A 1 73 ? 8.086 -2.281 -7.808 1.00 91.56 73 THR A C 1
ATOM 591 O O . THR A 1 73 ? 7.803 -1.330 -7.072 1.00 91.56 73 THR A O 1
ATOM 594 N N . ASN A 1 74 ? 9.248 -2.395 -8.443 1.00 87.25 74 ASN A N 1
ATOM 595 C CA . ASN A 1 74 ? 10.202 -1.307 -8.532 1.00 87.25 74 ASN A CA 1
ATOM 596 C C . ASN A 1 74 ? 9.861 -0.473 -9.781 1.00 87.25 74 ASN A C 1
ATOM 598 O O . ASN A 1 74 ? 9.922 -1.020 -10.878 1.00 87.25 74 ASN A O 1
ATOM 602 N N . PRO A 1 75 ? 9.480 0.809 -9.641 1.00 80.94 75 PRO A N 1
ATOM 603 C CA . PRO A 1 75 ? 9.139 1.643 -10.792 1.00 80.94 75 PRO A CA 1
ATOM 604 C C . PRO 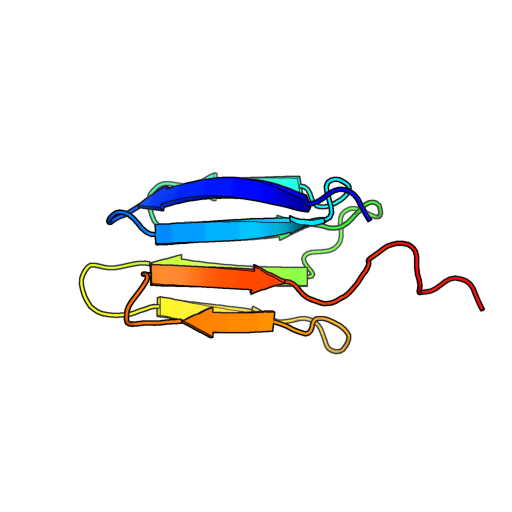A 1 75 ? 10.341 1.910 -11.710 1.00 80.94 75 PRO A C 1
ATOM 606 O O . PRO A 1 75 ? 10.138 2.236 -12.865 1.00 80.94 75 PRO A O 1
ATOM 609 N N . GLU A 1 76 ? 11.572 1.737 -11.218 1.00 73.50 76 GLU A N 1
ATOM 610 C CA . GLU A 1 76 ? 12.806 1.952 -11.990 1.00 73.50 76 GLU A CA 1
ATOM 611 C C . GLU A 1 76 ? 13.270 0.696 -12.759 1.00 73.50 76 GLU A C 1
ATOM 613 O O . GLU A 1 76 ? 14.298 0.735 -13.425 1.00 73.50 76 GLU A O 1
ATOM 618 N N . GLU A 1 77 ? 12.582 -0.446 -12.626 1.00 69.25 77 GLU A N 1
ATOM 619 C CA . GLU A 1 77 ? 12.985 -1.714 -13.269 1.00 69.25 77 GLU A CA 1
ATOM 620 C C . GLU A 1 77 ? 12.343 -1.949 -14.649 1.00 69.25 77 GLU A C 1
ATOM 622 O O . GLU A 1 77 ? 12.707 -2.915 -15.311 1.00 69.25 77 GLU A O 1
ATOM 627 N N . ASP A 1 78 ? 11.448 -1.069 -15.113 1.00 56.25 78 ASP A N 1
ATOM 628 C CA . ASP A 1 78 ? 10.771 -1.174 -16.421 1.00 56.25 78 ASP A CA 1
ATOM 629 C C . ASP A 1 78 ? 11.574 -0.515 -17.586 1.00 56.25 78 ASP A C 1
ATOM 631 O O . ASP A 1 78 ? 11.001 -0.125 -18.603 1.00 56.25 78 ASP A O 1
ATOM 635 N N . GLU A 1 79 ? 12.909 -0.423 -17.481 1.00 50.12 79 GLU A N 1
ATOM 636 C CA . GLU A 1 79 ? 13.822 -0.052 -18.585 1.00 50.12 79 GLU A CA 1
ATOM 637 C C . GLU A 1 79 ? 14.684 -1.252 -19.053 1.00 50.12 79 GLU A C 1
ATOM 639 O O . GLU A 1 79 ? 15.903 -1.256 -18.874 1.00 50.12 79 GLU A O 1
ATOM 644 N N . GLU A 1 80 ? 14.082 -2.272 -19.679 1.00 42.03 80 GLU A N 1
ATOM 645 C CA . GLU A 1 80 ? 14.796 -3.234 -20.555 1.00 42.03 80 GLU A CA 1
ATOM 646 C C . GLU A 1 80 ? 14.024 -3.549 -21.847 1.00 42.03 80 GLU A C 1
ATOM 648 O O . GLU A 1 80 ? 12.833 -3.932 -21.776 1.00 42.03 80 GLU A O 1
#

pLDDT: mean 91.08, std 10.34, range [42.03, 97.94]

Sequence (80 aa):
MEIKKHNLANSWILEAHSAYKVYSNEKSYIIVDEESDVVLGFTIDNTVLDVTRSSWNVCYKVRIDTRTITITTNPEEDEE

Organism: NCBI:txid1478